Protein AF-A0A1A8PUD7-F1 (afdb_monomer_lite)

Sequence (123 aa):
MKKRLYRLDRIEKGLQNFLYEDQVRALSLAKRSRRAVWSPETILKARKIRCAVGTKGYEYLREIGYPLPSYRTLCNRLETKIMVTTDMSCEELAELGLGLMATCDSPTEDVGDNDEELIGVLS

pLDDT: mean 75.32, std 23.83, range [32.69, 98.25]

Structure (mmCIF, N/CA/C/O backbone):
data_AF-A0A1A8PUD7-F1
#
_entry.id   AF-A0A1A8PUD7-F1
#
loop_
_atom_site.group_PDB
_atom_site.id
_atom_site.type_symbol
_atom_site.label_atom_id
_atom_site.label_alt_id
_atom_site.label_comp_id
_atom_site.label_asym_id
_atom_site.label_entity_id
_atom_site.label_seq_id
_atom_site.pdbx_PDB_ins_code
_atom_site.Cartn_x
_atom_site.Cartn_y
_atom_site.Cartn_z
_atom_site.occupancy
_atom_site.B_iso_or_equiv
_atom_site.auth_seq_id
_atom_site.auth_comp_id
_atom_site.auth_asym_id
_atom_site.auth_atom_id
_atom_site.pdbx_PDB_model_num
ATOM 1 N N . MET A 1 1 ? -19.608 8.956 23.328 1.00 69.94 1 MET A N 1
ATOM 2 C CA . MET A 1 1 ? -18.686 9.477 22.287 1.00 69.94 1 MET A CA 1
ATOM 3 C C . MET A 1 1 ? -17.202 9.390 22.665 1.00 69.94 1 MET A C 1
ATOM 5 O O . MET A 1 1 ? -16.448 8.829 21.881 1.00 69.94 1 MET A O 1
ATOM 9 N N . LYS A 1 2 ? -16.773 9.826 23.862 1.00 83.75 2 LYS A N 1
ATOM 10 C CA . LYS A 1 2 ? -15.350 9.828 24.289 1.00 83.75 2 LYS A CA 1
ATOM 11 C C . LYS A 1 2 ? -14.610 8.483 24.134 1.00 83.75 2 LYS A C 1
ATOM 13 O O . LYS A 1 2 ? -13.507 8.453 23.605 1.00 83.75 2 LYS A O 1
ATOM 18 N N . LYS A 1 3 ? -15.247 7.356 24.490 1.00 89.94 3 LYS A N 1
ATOM 19 C CA . LYS A 1 3 ? -14.662 6.005 24.328 1.00 89.94 3 LYS A CA 1
ATOM 20 C C . LYS A 1 3 ? -14.344 5.650 22.867 1.00 89.94 3 LYS A C 1
ATOM 22 O O . LYS A 1 3 ? -13.353 4.978 22.610 1.00 89.94 3 LYS A O 1
ATOM 27 N N . ARG A 1 4 ? -15.171 6.095 21.909 1.00 92.50 4 ARG A N 1
ATOM 28 C CA . ARG A 1 4 ? -14.946 5.849 20.474 1.00 92.50 4 ARG A CA 1
ATOM 29 C C . ARG A 1 4 ? -13.749 6.651 19.971 1.00 92.50 4 ARG A C 1
ATOM 31 O O . ARG A 1 4 ? -12.903 6.076 19.304 1.00 92.50 4 ARG A O 1
ATOM 38 N N . LEU A 1 5 ? -13.662 7.930 20.339 1.00 92.81 5 LEU A N 1
ATOM 39 C CA . LEU A 1 5 ? -12.540 8.796 19.961 1.00 92.81 5 LEU A CA 1
ATOM 40 C C . LEU A 1 5 ? -11.207 8.260 20.492 1.00 92.81 5 LEU A C 1
ATOM 42 O O . LEU A 1 5 ? -10.266 8.125 19.726 1.00 92.81 5 LEU A O 1
ATOM 46 N N . TYR A 1 6 ? -11.162 7.840 21.759 1.00 93.12 6 TYR A N 1
ATOM 47 C CA . TYR A 1 6 ? -9.960 7.233 22.340 1.00 93.12 6 TYR A CA 1
ATOM 48 C C . TYR A 1 6 ? -9.527 5.949 21.612 1.00 93.12 6 TYR A C 1
ATOM 50 O O . TYR A 1 6 ? -8.346 5.729 21.362 1.00 93.12 6 TYR A O 1
ATOM 58 N N . ARG A 1 7 ? -10.487 5.090 21.238 1.00 94.75 7 ARG A N 1
ATOM 59 C CA . ARG A 1 7 ? -10.183 3.883 20.456 1.00 94.75 7 ARG A CA 1
ATOM 60 C C . ARG A 1 7 ? -9.625 4.216 19.072 1.00 94.75 7 ARG A C 1
ATOM 62 O O . ARG A 1 7 ? -8.733 3.505 18.628 1.00 94.75 7 ARG A O 1
ATOM 69 N N . LEU A 1 8 ? -10.153 5.248 18.411 1.00 93.38 8 LEU A N 1
ATOM 70 C CA . LEU A 1 8 ? -9.676 5.687 17.097 1.00 93.38 8 LEU A CA 1
ATOM 71 C C . LEU A 1 8 ? -8.254 6.254 17.180 1.00 93.38 8 LEU A C 1
ATOM 73 O O . LEU A 1 8 ? -7.405 5.789 16.432 1.00 93.38 8 LEU A O 1
ATOM 77 N N . ASP A 1 9 ? -7.973 7.131 18.147 1.00 93.50 9 ASP A N 1
ATOM 78 C CA . ASP A 1 9 ? -6.626 7.679 18.393 1.00 93.50 9 ASP A CA 1
ATOM 79 C C . ASP A 1 9 ? -5.589 6.569 18.642 1.00 93.50 9 ASP A C 1
ATOM 81 O O . ASP A 1 9 ? -4.500 6.568 18.071 1.00 93.50 9 ASP A O 1
ATOM 85 N N . ARG A 1 10 ? -5.948 5.549 19.433 1.00 95.19 10 ARG A N 1
ATOM 86 C CA . ARG A 1 10 ? -5.055 4.408 19.677 1.00 95.19 10 ARG A CA 1
ATOM 87 C C . ARG A 1 10 ? -4.775 3.594 18.408 1.00 95.19 10 ARG A C 1
ATOM 89 O O . ARG A 1 10 ? -3.666 3.093 18.245 1.00 95.19 10 ARG A O 1
ATOM 96 N N . ILE A 1 11 ? -5.777 3.416 17.543 1.00 94.81 11 ILE A N 1
ATOM 97 C CA . ILE A 1 11 ? -5.614 2.703 16.267 1.00 94.81 11 ILE A CA 1
ATOM 98 C C . ILE A 1 11 ? -4.742 3.522 15.315 1.00 94.81 11 ILE A C 1
ATOM 100 O O . ILE A 1 11 ? -3.834 2.961 14.715 1.00 94.81 11 ILE A O 1
ATOM 104 N N . GLU A 1 12 ? -4.981 4.828 15.213 1.00 92.44 12 GLU A N 1
ATOM 105 C CA . GLU A 1 12 ? -4.207 5.741 14.370 1.00 92.44 12 GLU A CA 1
ATOM 106 C C . GLU A 1 12 ? -2.720 5.715 14.738 1.00 92.44 12 GLU A C 1
ATOM 108 O O . GLU A 1 12 ? -1.885 5.445 13.878 1.00 92.44 12 GLU A O 1
ATOM 113 N N . LYS A 1 13 ? -2.396 5.819 16.032 1.00 93.75 13 LYS A N 1
ATOM 114 C CA . LYS A 1 13 ? -1.018 5.662 16.532 1.00 93.75 13 LYS A CA 1
ATOM 115 C C . LYS A 1 13 ? -0.414 4.300 16.190 1.00 93.75 13 LYS A C 1
ATOM 117 O O . LYS A 1 13 ? 0.757 4.203 15.836 1.00 93.75 13 LYS A O 1
ATOM 122 N N . GLY A 1 14 ? -1.207 3.231 16.279 1.00 95.56 14 GLY A N 1
ATOM 123 C CA . GLY A 1 14 ? -0.774 1.893 15.871 1.00 95.56 14 GLY A CA 1
ATOM 124 C C . GLY A 1 14 ? -0.451 1.805 14.376 1.00 95.56 14 GLY A C 1
ATOM 125 O O . GLY A 1 14 ? 0.532 1.173 14.000 1.00 95.56 14 GLY A O 1
ATOM 126 N N . LEU A 1 15 ? -1.243 2.469 13.529 1.00 95.00 15 LEU A N 1
ATOM 127 C CA . LEU A 1 15 ? -1.012 2.530 12.086 1.00 95.00 15 LEU A CA 1
ATOM 128 C C . LEU A 1 15 ? 0.236 3.346 11.742 1.00 95.00 15 LEU A C 1
ATOM 130 O O . LEU A 1 15 ? 0.989 2.916 10.877 1.00 95.00 15 LEU A O 1
ATOM 134 N N . GLN A 1 16 ? 0.496 4.454 12.439 1.00 93.50 16 GLN A N 1
ATOM 135 C CA . GLN A 1 16 ? 1.689 5.290 12.233 1.00 93.50 16 GLN A CA 1
ATOM 136 C C . GLN A 1 16 ? 3.007 4.561 12.546 1.00 93.50 16 GLN A C 1
ATOM 138 O O . GLN A 1 16 ? 4.038 4.865 11.956 1.00 93.50 16 GLN A O 1
ATOM 143 N N . ASN A 1 17 ? 2.984 3.546 13.417 1.00 93.25 17 ASN A N 1
ATOM 144 C CA . ASN A 1 17 ? 4.155 2.698 13.674 1.00 93.25 17 ASN A CA 1
ATOM 145 C C . ASN A 1 17 ? 4.435 1.687 12.546 1.00 93.25 17 ASN A C 1
ATOM 147 O O . ASN A 1 17 ? 5.529 1.131 12.468 1.00 93.25 17 ASN A O 1
ATOM 151 N N . PHE A 1 18 ? 3.443 1.405 11.698 1.00 93.38 18 PHE A N 1
ATOM 152 C CA . PHE A 1 18 ? 3.513 0.390 10.643 1.00 93.38 18 PHE A CA 1
ATOM 153 C C . PHE A 1 18 ? 3.607 1.002 9.234 1.00 93.38 18 PHE A C 1
ATOM 155 O O . PHE A 1 18 ? 4.314 0.482 8.365 1.00 93.38 18 PHE A O 1
ATOM 162 N N . LEU A 1 19 ? 2.898 2.106 9.007 1.00 95.88 19 LEU A N 1
ATOM 163 C CA . LEU A 1 19 ? 2.717 2.779 7.725 1.00 95.88 19 LEU A CA 1
ATOM 164 C C . LEU A 1 19 ? 3.249 4.206 7.780 1.00 95.88 19 LEU A C 1
ATOM 166 O O . LEU A 1 19 ? 3.202 4.859 8.817 1.00 95.88 19 LEU A O 1
ATOM 170 N N . TYR A 1 20 ? 3.672 4.720 6.628 1.00 96.38 20 TYR A N 1
ATOM 171 C CA . TYR A 1 20 ? 3.978 6.140 6.504 1.00 96.38 20 TYR A CA 1
ATOM 172 C C . TYR A 1 20 ? 2.710 7.002 6.538 1.00 96.38 20 TYR A C 1
ATOM 174 O O . TYR A 1 20 ? 1.618 6.555 6.186 1.00 96.38 20 TYR A O 1
ATOM 182 N N . GLU A 1 21 ? 2.864 8.271 6.913 1.00 95.88 21 GLU A N 1
ATOM 183 C CA . GLU A 1 21 ? 1.764 9.235 7.048 1.00 95.88 21 GLU A CA 1
ATOM 184 C C . GLU A 1 21 ? 0.890 9.356 5.788 1.00 95.88 21 GLU A C 1
ATOM 186 O O . GLU A 1 21 ? -0.334 9.452 5.860 1.00 95.88 21 GLU A O 1
ATOM 191 N N . ASP A 1 22 ? 1.491 9.328 4.599 1.00 96.19 22 ASP A N 1
ATOM 192 C CA . ASP A 1 22 ? 0.768 9.343 3.325 1.00 96.19 22 ASP A CA 1
ATOM 193 C C . ASP A 1 22 ? -0.010 8.050 3.059 1.00 96.19 22 ASP A C 1
ATOM 195 O O . ASP A 1 22 ? -1.116 8.099 2.516 1.00 96.19 22 ASP A O 1
ATOM 199 N N . GLN A 1 23 ? 0.518 6.908 3.495 1.00 96.75 23 GLN A N 1
ATOM 200 C CA . GLN A 1 23 ? -0.181 5.629 3.433 1.00 96.75 23 GLN A CA 1
ATOM 201 C C . GLN A 1 23 ? -1.361 5.585 4.410 1.00 96.75 23 GLN A C 1
ATOM 203 O O . GLN A 1 23 ? -2.437 5.130 4.024 1.00 96.75 23 GLN A O 1
ATOM 208 N N . VAL A 1 24 ? -1.200 6.112 5.630 1.00 96.00 24 VAL A N 1
ATOM 209 C CA . VAL A 1 24 ? -2.298 6.253 6.602 1.00 96.00 24 VAL A CA 1
ATOM 210 C C . VAL A 1 24 ? -3.394 7.156 6.034 1.00 96.00 24 VAL A C 1
ATOM 212 O O . VAL A 1 24 ? -4.560 6.766 6.019 1.00 96.00 24 VAL A O 1
ATOM 215 N N . ARG A 1 25 ? -3.041 8.313 5.454 1.00 94.75 25 ARG A N 1
ATOM 216 C CA . ARG A 1 25 ? -4.015 9.180 4.762 1.00 94.75 25 ARG A CA 1
ATOM 217 C C . ARG A 1 25 ? -4.721 8.469 3.609 1.00 94.75 25 ARG A C 1
ATOM 219 O O . ARG A 1 25 ? -5.915 8.683 3.403 1.00 94.75 25 ARG A O 1
ATOM 226 N N . ALA A 1 26 ? -4.012 7.626 2.859 1.00 95.69 26 ALA A N 1
ATOM 227 C CA . ALA A 1 26 ? -4.597 6.874 1.755 1.00 95.69 26 ALA A CA 1
ATOM 228 C C . ALA A 1 26 ? -5.659 5.861 2.218 1.00 95.69 26 ALA A C 1
ATOM 230 O O . ALA A 1 26 ? -6.599 5.615 1.463 1.00 95.69 26 ALA A O 1
ATOM 231 N N . LEU A 1 27 ? -5.565 5.328 3.445 1.00 93.81 27 LEU A N 1
ATOM 232 C CA . LEU A 1 27 ? -6.588 4.439 4.020 1.00 93.81 27 LEU A CA 1
ATOM 233 C C . LEU A 1 27 ? -7.940 5.138 4.218 1.00 93.81 27 LEU A C 1
ATOM 235 O O . LEU A 1 27 ? -8.980 4.485 4.171 1.00 93.81 27 LEU A O 1
ATOM 239 N N . SER A 1 28 ? -7.937 6.459 4.399 1.00 91.62 28 SER A N 1
ATOM 240 C CA . SER A 1 28 ? -9.157 7.269 4.510 1.00 91.62 28 SER A CA 1
ATOM 241 C C . SER A 1 28 ? -9.797 7.586 3.152 1.00 91.62 28 SER A C 1
ATOM 243 O O . SER A 1 28 ? -10.892 8.147 3.098 1.00 91.62 28 SER A O 1
ATOM 245 N N . LEU A 1 29 ? -9.129 7.265 2.039 1.00 93.12 29 LEU A N 1
ATOM 246 C CA . LEU A 1 29 ? -9.649 7.475 0.690 1.00 93.12 29 LEU A CA 1
ATOM 247 C C . LEU A 1 29 ? -10.374 6.225 0.179 1.00 93.12 29 LEU A C 1
ATOM 249 O O . LEU A 1 29 ? -10.125 5.102 0.605 1.00 93.12 29 LEU A O 1
ATOM 253 N N . ALA A 1 30 ? -11.236 6.412 -0.823 1.00 90.94 30 ALA A N 1
ATOM 254 C CA . ALA A 1 30 ? -11.797 5.287 -1.561 1.00 90.94 30 ALA A CA 1
ATOM 255 C C . ALA A 1 30 ? -10.684 4.424 -2.190 1.00 90.94 30 ALA A C 1
ATOM 257 O O . ALA A 1 30 ? -9.653 4.938 -2.642 1.00 90.94 30 ALA A O 1
ATOM 258 N N . LYS A 1 31 ? -10.911 3.108 -2.267 1.00 87.81 31 LYS A N 1
ATOM 259 C CA . LYS A 1 31 ? -9.971 2.150 -2.869 1.00 87.81 31 LYS A CA 1
ATOM 260 C C . LYS A 1 31 ? -9.545 2.618 -4.268 1.00 87.81 31 LYS A C 1
ATOM 262 O O . LYS A 1 31 ? -10.382 2.985 -5.087 1.00 87.81 31 LYS A O 1
ATOM 267 N N . ARG A 1 32 ? -8.232 2.593 -4.543 1.00 85.12 32 ARG A N 1
ATOM 268 C CA . ARG A 1 32 ? -7.616 3.049 -5.812 1.00 85.12 32 ARG A CA 1
ATOM 269 C C . ARG A 1 32 ? -7.902 4.524 -6.165 1.00 85.12 32 ARG A C 1
ATOM 271 O O . ARG A 1 32 ? -7.820 4.904 -7.332 1.00 85.12 32 ARG A O 1
ATOM 278 N N . SER A 1 33 ? -8.200 5.368 -5.174 1.00 89.88 33 SER A N 1
ATOM 279 C CA . SER A 1 33 ? -8.394 6.808 -5.368 1.00 89.88 33 SER A CA 1
ATOM 280 C C . SER A 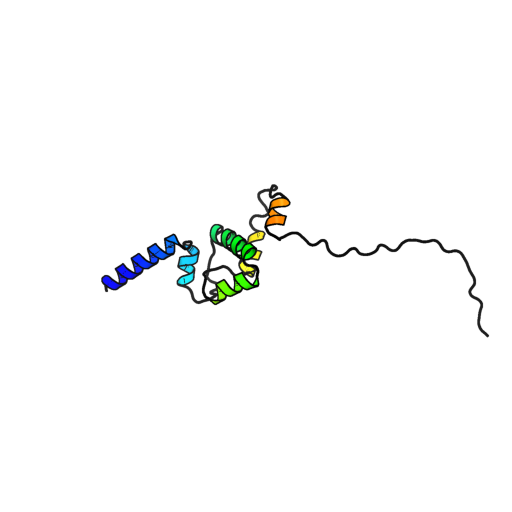1 33 ? -7.188 7.464 -6.046 1.00 89.88 33 SER A C 1
ATOM 282 O O . SER A 1 33 ? -6.049 7.337 -5.597 1.00 89.88 33 SER A O 1
ATOM 284 N N . ARG A 1 34 ? -7.457 8.258 -7.088 1.00 87.81 34 ARG A N 1
ATOM 285 C CA . ARG A 1 34 ? -6.449 9.090 -7.771 1.00 87.81 34 ARG A CA 1
ATOM 286 C C . ARG A 1 34 ? -5.969 10.279 -6.932 1.00 87.81 34 ARG A C 1
ATOM 288 O O . ARG A 1 34 ? -5.029 10.950 -7.333 1.00 87.81 34 ARG A O 1
ATOM 295 N N . ARG A 1 35 ? -6.615 10.541 -5.788 1.00 91.19 35 ARG A N 1
ATOM 296 C CA . ARG A 1 35 ? -6.249 11.610 -4.842 1.00 91.19 35 ARG A CA 1
ATOM 297 C C . ARG A 1 35 ? -5.137 11.200 -3.873 1.00 91.19 35 ARG A C 1
ATOM 299 O O . ARG A 1 35 ? -4.713 12.022 -3.072 1.00 91.19 35 ARG A O 1
ATOM 306 N N . ALA A 1 36 ? -4.690 9.944 -3.911 1.00 93.50 36 ALA A N 1
ATOM 307 C CA . ALA A 1 36 ? -3.569 9.504 -3.092 1.00 93.50 36 ALA A CA 1
ATOM 308 C C . ALA A 1 36 ? -2.275 10.182 -3.568 1.00 93.50 36 ALA A C 1
ATOM 310 O O . ALA A 1 36 ? -1.880 10.043 -4.728 1.00 93.50 36 ALA A O 1
ATOM 311 N N . VAL A 1 37 ? -1.623 10.906 -2.660 1.00 93.50 37 VAL A N 1
ATOM 312 C CA . VAL A 1 37 ? -0.340 11.570 -2.899 1.00 93.50 37 VAL A CA 1
ATOM 313 C C . VAL A 1 37 ? 0.720 10.848 -2.092 1.00 93.50 37 VAL A C 1
ATOM 315 O O . VAL A 1 37 ? 0.630 10.801 -0.870 1.00 93.50 37 VAL A O 1
ATOM 318 N N . TRP A 1 38 ? 1.713 10.305 -2.791 1.00 95.31 38 TRP A N 1
ATOM 319 C CA . TRP A 1 38 ? 2.746 9.464 -2.198 1.00 95.31 38 TRP A CA 1
ATOM 320 C C . TRP A 1 38 ? 4.029 10.249 -1.937 1.00 95.31 38 TRP A C 1
ATOM 322 O O . TRP A 1 38 ? 4.482 11.021 -2.796 1.00 95.31 38 TRP A O 1
ATOM 332 N N . SER A 1 39 ? 4.618 10.033 -0.768 1.00 94.75 39 SER A N 1
ATOM 333 C CA . SER A 1 39 ? 5.919 10.578 -0.392 1.00 94.75 39 SER A CA 1
ATOM 334 C C . SER A 1 39 ? 7.052 9.883 -1.165 1.00 94.75 39 SER A C 1
ATOM 336 O O . SER A 1 39 ? 6.874 8.755 -1.647 1.00 94.75 39 SER A O 1
ATOM 338 N N . PRO A 1 40 ? 8.219 10.528 -1.339 1.00 93.19 40 PRO A N 1
ATOM 339 C CA . PRO A 1 40 ? 9.400 9.879 -1.912 1.00 93.19 40 PRO A CA 1
ATOM 340 C C . PRO A 1 40 ? 9.780 8.579 -1.187 1.00 93.19 40 PRO A C 1
ATOM 342 O O . PRO A 1 40 ? 10.123 7.589 -1.836 1.00 93.19 40 PRO A O 1
ATOM 345 N N . GLU A 1 41 ? 9.646 8.552 0.138 1.00 94.00 41 GLU A N 1
ATOM 346 C CA . GLU A 1 41 ? 9.960 7.410 0.999 1.00 94.00 41 GLU A CA 1
ATOM 347 C C . GLU A 1 41 ? 9.035 6.226 0.694 1.00 94.00 41 GLU A C 1
ATOM 349 O O . GLU A 1 41 ? 9.499 5.094 0.511 1.00 94.00 41 GLU A O 1
ATOM 354 N N . THR A 1 42 ? 7.731 6.487 0.544 1.00 96.62 42 THR A N 1
ATOM 355 C CA . THR A 1 42 ? 6.752 5.469 0.149 1.00 96.62 42 THR A CA 1
ATOM 356 C C . THR A 1 42 ? 7.044 4.930 -1.244 1.00 96.62 42 THR A C 1
ATOM 358 O O . THR A 1 42 ? 7.003 3.715 -1.441 1.00 96.62 42 THR A O 1
ATOM 361 N N . ILE A 1 43 ? 7.375 5.794 -2.213 1.00 95.88 43 ILE A N 1
ATOM 362 C CA . ILE A 1 43 ? 7.739 5.357 -3.571 1.00 95.88 43 ILE A CA 1
ATOM 363 C C . ILE A 1 43 ? 8.971 4.446 -3.534 1.00 95.88 43 ILE A C 1
ATOM 365 O O . ILE A 1 43 ? 8.957 3.379 -4.150 1.00 95.88 43 ILE A O 1
ATOM 369 N N . LEU A 1 44 ? 10.015 4.825 -2.793 1.00 94.00 44 LEU A N 1
ATOM 370 C CA . LEU A 1 44 ? 11.241 4.036 -2.680 1.00 94.00 44 LEU A CA 1
ATOM 371 C C . LEU A 1 44 ? 10.974 2.664 -2.047 1.00 94.00 44 LEU A C 1
ATOM 373 O O . LEU A 1 44 ? 11.365 1.636 -2.603 1.00 94.00 44 LEU A O 1
ATOM 377 N N . LYS A 1 45 ? 10.261 2.627 -0.915 1.00 95.69 45 LYS A N 1
ATOM 378 C CA . LYS A 1 45 ? 9.905 1.371 -0.237 1.00 95.69 45 LYS A CA 1
ATOM 379 C C . LYS A 1 45 ? 9.023 0.489 -1.118 1.00 95.69 45 LYS A C 1
ATOM 381 O O . LYS A 1 45 ? 9.246 -0.714 -1.207 1.00 95.69 45 LYS A O 1
ATOM 386 N N . ALA A 1 46 ? 8.063 1.080 -1.823 1.00 96.56 46 ALA A N 1
ATOM 387 C CA . ALA A 1 46 ? 7.190 0.373 -2.748 1.00 96.56 46 ALA A CA 1
ATOM 388 C C . ALA A 1 46 ? 7.950 -0.270 -3.919 1.00 96.56 46 ALA A C 1
ATOM 390 O O . ALA A 1 46 ? 7.614 -1.390 -4.303 1.00 96.56 46 ALA A O 1
ATOM 391 N N . ARG A 1 47 ? 8.992 0.386 -4.452 1.00 94.69 47 ARG A N 1
ATOM 392 C CA . ARG A 1 47 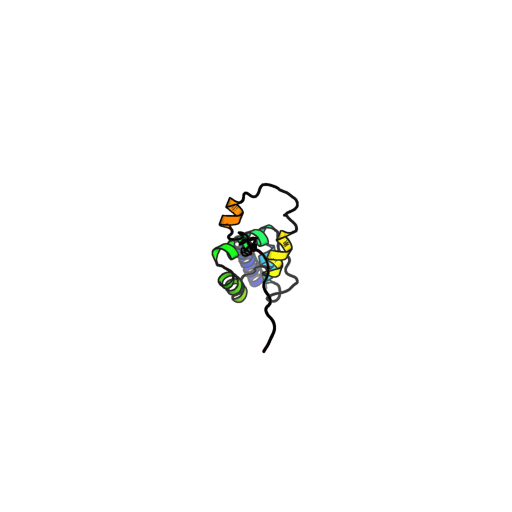? 9.878 -0.224 -5.459 1.00 94.69 47 ARG A CA 1
ATOM 393 C C . ARG A 1 47 ? 10.603 -1.442 -4.902 1.00 94.69 47 ARG A C 1
ATOM 395 O O . ARG A 1 47 ? 10.542 -2.492 -5.527 1.00 94.69 47 ARG A O 1
ATOM 402 N N . LYS A 1 48 ? 11.191 -1.332 -3.706 1.00 95.56 48 LYS A N 1
ATOM 403 C CA . LYS A 1 48 ? 11.865 -2.460 -3.037 1.00 95.56 48 LYS A CA 1
ATOM 404 C C . LYS A 1 48 ? 10.923 -3.646 -2.830 1.00 95.56 48 LYS A C 1
ATOM 406 O O . LYS A 1 48 ? 11.278 -4.771 -3.161 1.00 95.56 48 LYS A O 1
ATOM 411 N N . ILE A 1 49 ? 9.698 -3.390 -2.359 1.00 97.00 49 ILE A N 1
ATOM 412 C CA . ILE A 1 49 ? 8.671 -4.433 -2.219 1.00 97.00 49 ILE A CA 1
ATOM 413 C C . ILE A 1 49 ? 8.397 -5.076 -3.580 1.00 97.00 49 ILE A C 1
ATOM 415 O O . ILE A 1 49 ? 8.429 -6.296 -3.682 1.00 97.00 49 ILE A O 1
ATOM 419 N N . ARG A 1 50 ? 8.164 -4.277 -4.630 1.00 96.06 50 ARG A N 1
ATOM 420 C CA . ARG A 1 50 ? 7.885 -4.786 -5.980 1.00 96.06 50 ARG A CA 1
ATOM 421 C C . ARG A 1 50 ? 9.021 -5.643 -6.539 1.00 96.06 50 ARG A C 1
ATOM 423 O O . ARG A 1 50 ? 8.724 -6.654 -7.166 1.00 96.06 50 ARG A O 1
ATOM 430 N N . CYS A 1 51 ? 10.277 -5.263 -6.312 1.00 94.38 51 CYS A N 1
ATOM 431 C CA . CYS A 1 51 ? 11.436 -6.075 -6.688 1.00 94.38 51 CYS A CA 1
ATOM 432 C C . CYS A 1 51 ? 11.435 -7.414 -5.932 1.00 94.38 51 CYS A C 1
ATOM 434 O O . CYS A 1 51 ? 11.573 -8.458 -6.556 1.00 94.38 51 CYS A O 1
ATOM 436 N N . ALA A 1 52 ? 11.183 -7.400 -4.619 1.00 97.56 52 ALA A N 1
ATOM 437 C CA . ALA A 1 52 ? 11.204 -8.606 -3.790 1.00 97.56 52 ALA A CA 1
ATOM 438 C C . ALA A 1 52 ? 10.074 -9.604 -4.107 1.00 97.56 52 ALA A C 1
ATOM 440 O O . ALA A 1 52 ? 10.296 -10.810 -4.089 1.00 97.56 52 ALA A O 1
ATOM 441 N N . VAL A 1 53 ? 8.856 -9.121 -4.377 1.00 97.38 53 VAL A N 1
ATOM 442 C CA . VAL A 1 53 ? 7.672 -9.992 -4.561 1.00 97.38 53 VAL A CA 1
ATOM 443 C C . VAL A 1 53 ? 7.271 -10.191 -6.028 1.00 97.38 53 VAL A C 1
ATOM 445 O O . VAL A 1 53 ? 6.330 -10.930 -6.329 1.00 97.38 53 VAL A O 1
ATOM 448 N N . GLY A 1 54 ? 7.939 -9.497 -6.949 1.00 96.06 54 GLY A N 1
ATOM 449 C CA . GLY A 1 54 ? 7.589 -9.448 -8.364 1.00 96.06 54 GLY A CA 1
ATOM 450 C C . GLY A 1 54 ? 6.273 -8.714 -8.662 1.00 96.06 54 GLY A C 1
ATOM 451 O O . GLY A 1 54 ? 5.517 -8.296 -7.782 1.00 96.06 54 GLY A O 1
ATOM 452 N N . THR A 1 55 ? 5.958 -8.563 -9.952 1.00 96.31 55 THR A N 1
ATOM 453 C CA . THR A 1 55 ? 4.780 -7.794 -10.400 1.00 96.31 55 THR A CA 1
ATOM 454 C C . THR A 1 55 ? 3.458 -8.381 -9.894 1.00 96.31 55 THR A C 1
ATOM 456 O O . THR A 1 55 ? 2.615 -7.635 -9.400 1.00 96.31 55 THR A O 1
ATOM 459 N N . LYS A 1 56 ? 3.276 -9.707 -9.972 1.00 97.50 56 LYS A N 1
ATOM 460 C CA . LYS A 1 56 ? 2.028 -10.362 -9.542 1.00 97.50 56 LYS A CA 1
ATOM 461 C C . LYS A 1 56 ? 1.819 -10.259 -8.029 1.00 97.50 56 LYS A C 1
ATOM 463 O O . LYS A 1 56 ? 0.724 -9.914 -7.597 1.00 97.50 56 LYS A O 1
ATOM 468 N N . GLY A 1 57 ? 2.867 -10.494 -7.234 1.00 98.25 57 GLY A N 1
ATOM 469 C CA . GLY A 1 57 ? 2.796 -10.360 -5.777 1.00 98.25 57 GLY A CA 1
ATOM 470 C C . GLY A 1 57 ? 2.488 -8.926 -5.350 1.00 98.25 57 GLY A C 1
ATOM 471 O O . GLY A 1 57 ? 1.686 -8.699 -4.447 1.00 98.25 57 GLY A O 1
ATOM 472 N N . TYR A 1 58 ? 3.056 -7.944 -6.051 1.00 98.06 58 TYR A N 1
ATOM 473 C CA . TYR A 1 58 ? 2.829 -6.536 -5.751 1.00 98.06 58 TYR A CA 1
ATOM 474 C C . TYR A 1 58 ? 1.378 -6.116 -6.011 1.00 98.06 58 TYR A C 1
ATOM 476 O O . TYR A 1 58 ? 0.764 -5.441 -5.183 1.00 98.06 58 TYR A O 1
ATOM 484 N N . GLU A 1 59 ? 0.805 -6.541 -7.139 1.00 97.19 59 GLU A N 1
ATOM 485 C CA . GLU A 1 59 ? -0.605 -6.281 -7.437 1.00 97.19 59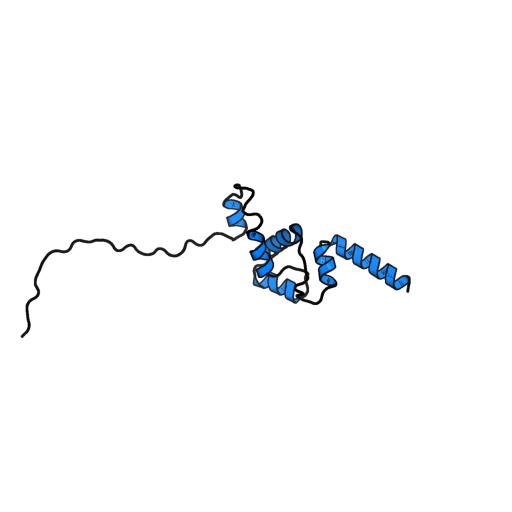 GLU A CA 1
ATOM 486 C C . GLU A 1 59 ? -1.539 -7.034 -6.484 1.00 97.19 59 GLU A C 1
ATOM 488 O O . GLU A 1 59 ? -2.501 -6.439 -6.002 1.00 97.19 59 GLU A O 1
ATOM 493 N N . TYR A 1 60 ? -1.209 -8.270 -6.094 1.00 98.00 60 TYR A N 1
ATOM 494 C CA . TYR A 1 60 ? -1.969 -8.995 -5.073 1.00 98.00 60 TYR A CA 1
ATOM 495 C C . TYR A 1 60 ? -2.031 -8.229 -3.740 1.00 98.00 60 TYR A C 1
ATOM 497 O O . TYR A 1 60 ? -3.113 -8.051 -3.181 1.00 98.00 60 TYR A O 1
ATOM 505 N N . LEU A 1 61 ? -0.905 -7.676 -3.261 1.00 97.12 61 LEU A N 1
ATOM 506 C CA . LEU A 1 61 ? -0.887 -6.829 -2.057 1.00 97.12 61 LEU A CA 1
ATOM 507 C C . LEU A 1 61 ? -1.839 -5.627 -2.192 1.00 97.12 61 LEU A C 1
ATOM 509 O O . LEU A 1 61 ? -2.585 -5.298 -1.265 1.00 97.12 61 LEU A O 1
ATOM 513 N N . ARG A 1 62 ? -1.863 -4.979 -3.362 1.00 96.00 62 ARG A N 1
ATOM 514 C CA . ARG A 1 62 ? -2.787 -3.867 -3.645 1.00 96.00 62 ARG A CA 1
ATOM 515 C C . ARG A 1 62 ? -4.245 -4.316 -3.682 1.00 96.00 62 ARG A C 1
ATOM 517 O O . ARG A 1 62 ? -5.133 -3.569 -3.263 1.00 96.00 62 ARG A O 1
ATOM 524 N N . GLU A 1 63 ? -4.517 -5.511 -4.191 1.00 95.69 63 GLU A N 1
ATOM 525 C CA . GLU A 1 63 ? -5.863 -6.074 -4.271 1.00 95.69 63 GLU A CA 1
ATOM 526 C C . GLU A 1 63 ? -6.452 -6.364 -2.894 1.00 95.69 63 GLU A C 1
ATOM 528 O O . GLU A 1 63 ? -7.598 -5.963 -2.648 1.00 95.69 63 GLU A O 1
ATOM 533 N N . ILE A 1 64 ? -5.658 -6.944 -1.988 1.00 95.75 64 ILE A N 1
ATOM 534 C CA . ILE A 1 64 ? -6.066 -7.225 -0.601 1.00 95.75 64 ILE A CA 1
ATOM 535 C C . ILE A 1 64 ? -6.115 -5.972 0.287 1.00 95.75 64 ILE A C 1
ATOM 537 O O . ILE A 1 64 ? -6.582 -6.039 1.419 1.00 95.75 64 ILE A O 1
ATOM 541 N N . GLY A 1 65 ? -5.700 -4.812 -0.234 1.00 93.06 65 GLY A N 1
ATOM 542 C CA . GLY A 1 65 ? -5.944 -3.512 0.392 1.00 93.06 65 GLY A CA 1
ATOM 543 C C . GLY A 1 65 ? -4.723 -2.828 0.996 1.00 93.06 65 GLY A C 1
ATOM 544 O O . GLY A 1 65 ? -4.897 -1.848 1.718 1.00 93.06 65 GLY A O 1
ATOM 545 N N . TYR A 1 66 ? -3.499 -3.273 0.692 1.00 95.94 66 TYR A N 1
ATOM 546 C CA . TYR A 1 66 ? -2.318 -2.518 1.109 1.00 95.94 66 TYR A CA 1
ATOM 547 C C . TYR A 1 66 ? -2.298 -1.122 0.453 1.00 95.94 66 TYR A C 1
ATOM 549 O O . TYR A 1 66 ? -2.501 -1.012 -0.764 1.00 95.94 66 TYR A O 1
ATOM 557 N N . PRO A 1 67 ? -2.014 -0.049 1.221 1.00 96.38 67 PRO A N 1
ATOM 558 C CA . PRO A 1 67 ? -1.937 1.320 0.716 1.00 96.38 67 PRO A CA 1
ATOM 559 C C . PRO A 1 67 ? -0.624 1.532 -0.048 1.00 96.38 67 PRO A C 1
ATOM 561 O O . PRO A 1 67 ? 0.340 2.113 0.454 1.00 96.38 67 PRO A O 1
ATOM 564 N N . LEU A 1 68 ? -0.580 1.011 -1.272 1.00 96.75 68 LEU A N 1
ATOM 565 C CA . LEU A 1 68 ? 0.583 1.048 -2.148 1.00 96.75 68 LEU A CA 1
ATOM 566 C C . LEU A 1 68 ? 0.283 1.816 -3.450 1.00 96.75 68 LEU A C 1
ATOM 568 O O . LEU A 1 68 ? -0.826 1.710 -3.999 1.00 96.75 68 LEU A O 1
ATOM 572 N N . PRO A 1 69 ? 1.268 2.571 -3.974 1.00 96.00 69 PRO A N 1
ATOM 573 C CA . PRO A 1 69 ? 1.145 3.284 -5.240 1.00 96.00 69 PRO A CA 1
ATOM 574 C C . PRO A 1 69 ? 0.893 2.327 -6.412 1.00 96.00 69 PRO A C 1
ATOM 576 O O . PRO A 1 69 ? 1.237 1.149 -6.383 1.00 96.00 69 PRO A O 1
ATOM 579 N N . SER A 1 70 ? 0.276 2.843 -7.476 1.00 94.19 70 SER A N 1
ATOM 580 C CA . SER A 1 70 ? 0.091 2.061 -8.704 1.00 94.19 70 SER A CA 1
ATOM 581 C C . SER A 1 70 ? 1.399 1.890 -9.468 1.00 94.19 70 SER A C 1
ATOM 583 O O . SER A 1 70 ? 2.294 2.725 -9.344 1.00 94.19 70 SER A O 1
ATOM 585 N N . TYR A 1 71 ? 1.478 0.878 -10.336 1.00 92.19 71 TYR A N 1
ATOM 586 C CA . TYR A 1 71 ? 2.624 0.722 -11.234 1.00 92.19 71 TYR A CA 1
ATOM 587 C C . TYR A 1 71 ? 2.932 2.006 -12.022 1.00 92.19 71 TYR A C 1
ATOM 589 O O . TYR A 1 71 ? 4.057 2.497 -11.989 1.00 92.19 71 TYR A O 1
ATOM 597 N N . ARG A 1 72 ? 1.906 2.637 -12.612 1.00 91.50 72 ARG A N 1
ATOM 598 C CA . ARG A 1 72 ? 2.043 3.931 -13.302 1.00 91.50 72 ARG A CA 1
ATOM 599 C C . ARG A 1 72 ? 2.668 5.005 -12.405 1.00 91.50 72 ARG A C 1
ATOM 601 O O . ARG A 1 72 ? 3.521 5.763 -12.843 1.00 91.50 72 ARG A O 1
ATOM 608 N N . THR A 1 73 ? 2.270 5.060 -11.136 1.00 92.31 73 THR A N 1
ATOM 609 C CA . THR A 1 73 ? 2.840 5.993 -10.152 1.00 92.31 73 THR A CA 1
ATOM 610 C C . THR A 1 73 ? 4.319 5.707 -9.875 1.00 92.31 73 THR A C 1
ATOM 612 O O . THR A 1 73 ? 5.097 6.648 -9.734 1.00 92.31 73 THR A O 1
ATOM 615 N N . LEU A 1 74 ? 4.714 4.433 -9.801 1.00 91.44 74 LEU A N 1
ATOM 616 C CA . LEU A 1 74 ? 6.108 4.042 -9.583 1.00 91.44 74 LEU A CA 1
ATOM 617 C C . LEU A 1 74 ? 7.013 4.435 -10.759 1.00 91.44 74 LEU A C 1
ATOM 619 O O . LEU A 1 74 ? 8.143 4.869 -10.517 1.00 91.44 74 LEU A O 1
ATOM 623 N N . CYS A 1 75 ? 6.508 4.319 -11.993 1.00 84.88 75 CYS A N 1
ATOM 624 C CA . CYS A 1 75 ? 7.214 4.701 -13.220 1.00 84.88 75 CYS A CA 1
ATOM 625 C C . CYS A 1 75 ? 7.368 6.222 -13.351 1.00 84.88 75 CYS A C 1
ATOM 627 O O . CYS A 1 75 ? 8.480 6.705 -13.523 1.00 84.88 75 CYS A O 1
ATOM 629 N N . ASN A 1 76 ? 6.287 6.985 -13.159 1.00 76.06 76 ASN A N 1
ATOM 630 C CA . ASN A 1 76 ? 6.275 8.444 -13.355 1.00 76.06 76 ASN A CA 1
ATOM 631 C C . ASN A 1 76 ? 7.223 9.229 -12.421 1.00 76.06 76 ASN A C 1
ATOM 633 O O . ASN A 1 76 ? 7.458 10.412 -12.628 1.00 76.06 76 ASN A O 1
ATOM 637 N N . ARG A 1 77 ? 7.725 8.608 -11.347 1.00 63.41 77 ARG A N 1
ATOM 638 C CA . ARG A 1 77 ? 8.647 9.223 -10.373 1.00 63.41 77 ARG A CA 1
ATOM 639 C C . ARG A 1 77 ? 10.107 8.797 -10.574 1.00 63.41 77 ARG A C 1
ATOM 641 O O . ARG A 1 77 ? 10.948 9.132 -9.747 1.00 63.41 77 ARG A O 1
ATOM 648 N N . LEU A 1 78 ? 10.426 7.998 -11.598 1.00 55.78 78 LEU A N 1
ATOM 649 C CA . LEU A 1 78 ? 11.822 7.738 -11.990 1.00 55.78 78 LEU A CA 1
ATOM 650 C C . LEU A 1 78 ? 12.456 9.013 -12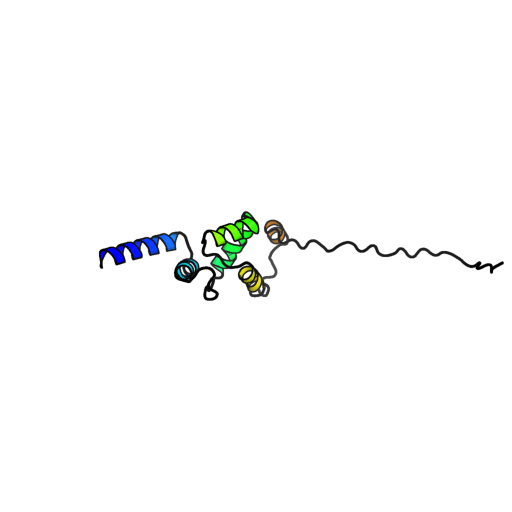.558 1.00 55.78 78 LEU A C 1
ATOM 652 O O . LEU A 1 78 ? 13.577 9.357 -12.202 1.00 55.78 78 LEU A O 1
ATOM 656 N N . GLU A 1 79 ? 11.688 9.766 -13.338 1.00 50.72 79 GLU A N 1
ATOM 657 C CA . GLU A 1 79 ? 12.170 10.936 -14.075 1.00 50.72 79 GLU A CA 1
ATOM 658 C C . GLU A 1 79 ? 12.578 12.105 -13.169 1.00 50.72 79 GLU A C 1
ATOM 660 O O . GLU A 1 79 ? 13.501 12.840 -13.494 1.00 50.72 79 GLU A O 1
ATOM 665 N N . THR A 1 80 ? 11.972 12.260 -11.988 1.00 46.34 80 THR A N 1
ATOM 666 C CA . THR A 1 80 ? 12.246 13.426 -11.129 1.00 46.34 80 THR A CA 1
ATOM 667 C C . THR A 1 80 ? 13.579 13.347 -10.375 1.00 46.34 80 THR A C 1
ATOM 669 O O . THR A 1 80 ? 14.009 14.358 -9.829 1.00 46.34 80 THR A O 1
ATOM 672 N N . LYS A 1 81 ? 14.238 12.177 -10.320 1.00 45.19 81 LYS A N 1
ATOM 673 C CA . LYS A 1 81 ? 15.519 12.002 -9.602 1.00 45.19 81 LYS A CA 1
ATOM 674 C C . LYS A 1 81 ? 16.713 11.672 -10.509 1.00 45.19 81 LYS A C 1
ATOM 676 O O . LYS A 1 81 ? 17.844 11.831 -10.074 1.00 45.19 81 LYS A O 1
ATOM 681 N N . ILE A 1 82 ? 16.498 11.308 -11.776 1.00 48.31 82 ILE A N 1
ATOM 682 C CA . ILE A 1 82 ? 17.602 10.991 -12.708 1.00 48.31 82 ILE A CA 1
ATOM 683 C C . ILE A 1 82 ? 18.450 12.234 -13.073 1.00 48.31 82 ILE A C 1
ATOM 685 O O . ILE A 1 82 ? 19.558 12.091 -13.574 1.00 48.31 82 ILE A O 1
ATOM 689 N N . MET A 1 83 ? 18.015 13.457 -12.743 1.00 39.88 83 MET A N 1
ATOM 690 C CA . MET A 1 83 ? 18.822 14.670 -12.963 1.00 39.88 83 MET A CA 1
ATOM 691 C C . MET A 1 83 ? 19.848 15.007 -11.866 1.00 39.88 83 MET A C 1
ATOM 693 O O . MET A 1 83 ? 20.627 15.932 -12.068 1.00 39.88 83 MET A O 1
ATOM 697 N N . VAL A 1 84 ? 19.893 14.306 -10.725 1.00 43.19 84 VAL A N 1
ATOM 698 C CA . VAL A 1 84 ? 20.885 14.592 -9.668 1.00 43.19 84 VAL A CA 1
ATOM 699 C C . VAL A 1 84 ? 21.316 13.294 -8.988 1.00 43.19 84 VAL A C 1
ATOM 701 O O . VAL A 1 84 ? 20.742 12.908 -7.977 1.00 43.19 84 VAL A O 1
ATOM 704 N N . THR A 1 85 ? 22.253 12.597 -9.625 1.00 36.97 85 THR A N 1
ATOM 705 C CA . THR A 1 85 ? 23.509 12.033 -9.088 1.00 36.97 85 THR A CA 1
ATOM 706 C C . THR A 1 85 ? 23.973 10.939 -10.053 1.00 36.97 85 THR A C 1
ATOM 708 O O . THR A 1 85 ? 23.460 9.822 -10.100 1.00 36.97 85 THR A O 1
ATOM 711 N N . THR A 1 86 ? 24.917 11.305 -10.911 1.00 50.97 86 THR A N 1
ATOM 712 C CA . THR A 1 86 ? 25.733 10.384 -11.701 1.00 50.97 86 THR A CA 1
ATOM 713 C C . THR A 1 86 ? 26.650 9.595 -10.766 1.00 50.97 86 THR A C 1
ATOM 715 O O . THR A 1 86 ? 27.805 9.972 -10.619 1.00 50.97 86 THR A O 1
ATOM 718 N N . ASP A 1 87 ? 26.128 8.560 -10.104 1.00 49.94 87 ASP A N 1
ATOM 719 C CA . ASP A 1 87 ? 26.908 7.536 -9.376 1.00 49.94 87 ASP A CA 1
ATOM 720 C C . ASP A 1 87 ? 26.088 6.323 -8.875 1.00 49.94 87 ASP A C 1
ATOM 722 O O . ASP A 1 87 ? 26.576 5.564 -8.041 1.00 49.94 87 ASP A O 1
ATOM 726 N N . MET A 1 88 ? 24.885 6.046 -9.398 1.00 48.53 88 MET A N 1
ATOM 727 C CA . MET A 1 88 ? 24.324 4.694 -9.227 1.00 48.53 88 MET A CA 1
ATOM 728 C C . MET A 1 88 ? 25.157 3.713 -10.062 1.00 48.53 88 MET A C 1
ATOM 730 O O . MET A 1 88 ? 25.136 3.773 -11.294 1.00 48.53 88 MET A O 1
ATOM 734 N N . SER A 1 89 ? 25.916 2.838 -9.397 1.00 54.12 89 SER A N 1
ATOM 735 C CA . SER A 1 89 ? 26.732 1.820 -10.058 1.00 54.12 89 SER A CA 1
ATOM 736 C C . SER A 1 89 ? 25.842 0.821 -10.809 1.00 54.12 89 SER A C 1
ATOM 738 O O . SER A 1 89 ? 24.702 0.542 -10.424 1.00 54.12 89 SER A O 1
ATOM 740 N N . CYS A 1 90 ? 26.369 0.248 -11.895 1.00 51.19 90 CYS A N 1
ATOM 741 C CA . CYS A 1 90 ? 25.686 -0.806 -12.654 1.00 51.19 90 CYS A CA 1
ATOM 742 C C . CYS A 1 90 ? 25.295 -2.015 -11.782 1.00 51.19 90 CYS A C 1
ATOM 744 O O . CYS A 1 90 ? 24.365 -2.741 -12.127 1.00 51.19 90 CYS A O 1
ATOM 746 N N . GLU A 1 91 ? 25.972 -2.212 -10.650 1.00 51.75 91 GLU A N 1
ATOM 747 C CA . GLU A 1 91 ? 25.729 -3.307 -9.712 1.00 51.75 91 GLU A CA 1
ATOM 748 C C . GLU A 1 91 ? 24.389 -3.139 -8.979 1.00 51.75 91 GLU A C 1
ATOM 750 O O . GLU A 1 91 ? 23.601 -4.081 -8.939 1.00 51.75 91 GLU A O 1
ATOM 755 N N . GLU A 1 92 ? 24.038 -1.931 -8.517 1.00 55.06 92 GLU A N 1
ATOM 756 C CA . GLU A 1 92 ? 22.738 -1.690 -7.865 1.00 55.06 92 GLU A CA 1
ATOM 757 C C . GLU A 1 92 ? 21.562 -1.800 -8.853 1.00 55.06 92 GLU A C 1
ATOM 759 O O . GLU A 1 92 ? 20.465 -2.236 -8.498 1.00 55.06 92 GLU A O 1
ATOM 764 N N . LEU A 1 93 ? 21.777 -1.443 -10.124 1.00 56.06 93 LEU A N 1
ATOM 765 C CA . LEU A 1 93 ? 20.781 -1.627 -11.187 1.00 56.06 93 LEU A CA 1
ATOM 766 C C . LEU A 1 93 ? 20.569 -3.108 -11.538 1.00 56.06 93 LEU A C 1
ATOM 768 O O . LEU A 1 93 ? 19.436 -3.510 -11.836 1.00 56.06 93 LEU A O 1
ATOM 772 N N . ALA A 1 94 ? 21.633 -3.913 -11.472 1.00 54.84 94 ALA A N 1
ATOM 773 C CA . ALA A 1 94 ? 21.577 -5.359 -11.655 1.00 54.84 94 ALA A CA 1
ATOM 774 C C . ALA A 1 94 ? 20.873 -6.051 -10.475 1.00 54.84 94 ALA A C 1
ATOM 776 O O . ALA A 1 94 ? 19.995 -6.885 -10.700 1.00 54.84 94 ALA A O 1
ATOM 777 N N . GLU A 1 95 ? 21.158 -5.645 -9.233 1.00 51.22 95 GLU A N 1
ATOM 778 C CA . GLU A 1 95 ? 20.475 -6.160 -8.035 1.00 51.22 95 GLU A CA 1
ATOM 779 C C . GLU A 1 95 ? 18.979 -5.816 -8.001 1.00 51.22 95 GLU A C 1
ATOM 781 O O . GLU A 1 95 ? 18.160 -6.593 -7.506 1.00 51.22 95 GLU A O 1
ATOM 786 N N . LEU A 1 96 ? 18.587 -4.672 -8.570 1.00 56.62 96 LEU A N 1
ATOM 787 C CA . LEU A 1 96 ? 17.183 -4.268 -8.681 1.00 56.62 96 LEU A CA 1
ATOM 788 C C . LEU A 1 96 ? 16.437 -4.916 -9.862 1.00 56.62 96 LEU A C 1
ATOM 790 O O . LEU A 1 96 ? 15.237 -4.664 -10.020 1.00 56.62 96 LEU A O 1
ATOM 794 N N . GLY A 1 97 ? 17.105 -5.752 -10.669 1.00 48.19 97 GLY A N 1
ATOM 795 C CA . GLY A 1 97 ? 16.500 -6.469 -11.797 1.00 48.19 97 GLY A CA 1
ATOM 796 C C . GLY A 1 97 ? 16.008 -5.551 -12.921 1.00 48.19 97 GLY A C 1
ATOM 797 O O . GLY A 1 97 ? 15.077 -5.903 -13.644 1.00 48.19 97 GLY A O 1
ATOM 798 N N . LEU A 1 98 ? 16.595 -4.356 -13.042 1.00 58.25 98 LEU A N 1
ATOM 799 C CA . LEU A 1 98 ? 16.249 -3.337 -14.042 1.00 58.25 98 LEU A CA 1
ATOM 800 C C . LEU A 1 98 ? 17.244 -3.304 -15.214 1.00 58.25 98 LEU A C 1
ATOM 802 O O . LEU A 1 98 ? 17.233 -2.355 -15.996 1.00 58.25 98 LEU A O 1
ATOM 806 N N . GLY A 1 99 ? 18.097 -4.327 -15.333 1.00 43.16 99 GLY A N 1
ATOM 807 C CA . GLY A 1 99 ? 19.032 -4.475 -16.443 1.00 43.16 99 GLY A CA 1
ATOM 808 C C . GLY A 1 99 ? 18.308 -4.432 -17.788 1.00 43.16 99 GLY A C 1
ATOM 809 O O . GLY A 1 99 ? 17.368 -5.190 -18.032 1.00 43.16 99 GLY A O 1
ATOM 810 N N . LEU A 1 100 ? 18.747 -3.518 -18.650 1.00 45.53 100 LEU A N 1
ATOM 811 C CA . LEU A 1 100 ? 18.318 -3.417 -20.036 1.00 45.53 100 LEU A CA 1
ATOM 812 C C . LEU A 1 100 ? 18.722 -4.727 -20.734 1.00 45.53 100 LEU A C 1
ATOM 814 O O . LEU A 1 100 ? 19.912 -4.983 -20.902 1.00 45.53 100 LEU A O 1
ATOM 818 N N . MET A 1 101 ? 17.764 -5.582 -21.115 1.00 40.31 101 MET A N 1
ATOM 819 C CA . MET A 1 101 ? 18.069 -6.625 -22.098 1.00 40.31 101 MET A CA 1
ATOM 820 C C . MET A 1 101 ? 18.423 -5.898 -23.390 1.00 40.31 101 MET A C 1
ATOM 822 O O . MET A 1 101 ? 17.553 -5.270 -23.997 1.00 40.31 101 MET A O 1
ATOM 826 N N . ALA A 1 102 ? 19.706 -5.929 -23.756 1.00 38.25 102 ALA A N 1
ATOM 827 C CA . ALA A 1 102 ? 20.159 -5.487 -25.060 1.00 38.25 102 ALA A CA 1
ATOM 828 C C . ALA A 1 102 ? 19.291 -6.189 -26.109 1.00 38.25 102 ALA A C 1
ATOM 830 O O . ALA A 1 102 ? 19.165 -7.414 -26.136 1.00 38.25 102 ALA A O 1
ATOM 831 N N . THR A 1 103 ? 18.598 -5.378 -26.896 1.00 38.62 103 THR A N 1
ATOM 832 C CA . THR A 1 103 ? 17.781 -5.819 -28.013 1.00 38.62 103 THR A CA 1
ATOM 833 C C . THR A 1 103 ? 18.669 -6.569 -28.996 1.00 38.62 103 THR A C 1
ATOM 835 O O . THR A 1 103 ? 19.638 -5.995 -29.481 1.00 38.62 103 THR A O 1
ATOM 838 N N . CYS A 1 104 ? 18.311 -7.833 -29.230 1.00 32.69 104 CYS A N 1
ATOM 839 C CA . CYS A 1 104 ? 18.522 -8.629 -30.440 1.00 32.69 104 CYS A CA 1
ATOM 840 C C . CYS A 1 104 ? 19.662 -8.185 -31.374 1.00 32.69 104 CYS A C 1
ATOM 842 O O . CYS A 1 104 ? 19.530 -7.202 -32.107 1.00 32.69 104 CYS A O 1
ATOM 844 N N . ASP A 1 105 ? 20.712 -9.008 -31.423 1.00 37.41 105 ASP A N 1
ATOM 845 C CA . ASP A 1 105 ? 21.660 -9.052 -32.534 1.00 37.41 105 ASP A CA 1
ATOM 846 C C . ASP A 1 105 ? 20.892 -9.092 -33.860 1.00 37.41 105 ASP A C 1
ATOM 848 O O . ASP A 1 105 ? 20.129 -10.020 -34.138 1.00 37.41 105 ASP A O 1
ATOM 852 N N . SER A 1 106 ? 21.075 -8.057 -34.674 1.00 47.00 106 SER A N 1
ATOM 853 C CA . SER A 1 106 ? 20.777 -8.134 -36.100 1.00 47.00 106 SER A CA 1
ATOM 854 C C . SER A 1 106 ? 22.026 -8.688 -36.783 1.00 47.00 106 SER A C 1
ATOM 856 O O . SER A 1 106 ? 23.093 -8.097 -36.605 1.00 47.00 106 SER A O 1
ATOM 858 N N . PRO A 1 107 ? 21.946 -9.791 -37.546 1.00 42.50 107 PRO A N 1
ATOM 859 C CA . PRO A 1 107 ? 23.073 -10.246 -38.345 1.00 42.50 107 PRO A CA 1
ATOM 860 C C . PRO A 1 107 ? 23.355 -9.205 -39.431 1.00 42.50 107 PRO A C 1
ATOM 862 O O . PRO A 1 107 ? 22.501 -8.926 -40.271 1.00 42.5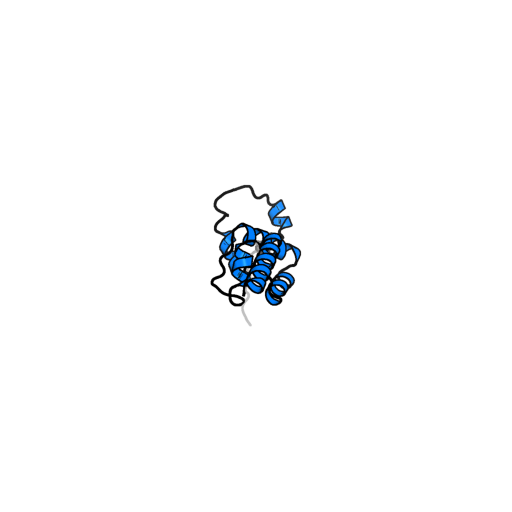0 107 PRO A O 1
ATOM 865 N N . THR A 1 108 ? 24.538 -8.603 -39.387 1.00 44.09 108 THR A N 1
ATOM 866 C CA . THR A 1 108 ? 25.095 -7.831 -40.497 1.00 44.09 108 THR A CA 1
ATOM 867 C C . THR A 1 108 ? 25.421 -8.792 -41.633 1.00 44.09 108 THR A C 1
ATOM 869 O O . THR A 1 108 ? 26.168 -9.748 -41.422 1.00 44.09 108 THR A O 1
ATOM 872 N N . GLU A 1 109 ? 24.837 -8.553 -42.806 1.00 39.94 109 GLU A N 1
ATOM 873 C CA . GLU A 1 109 ? 25.125 -9.303 -44.026 1.00 39.94 109 GLU A CA 1
ATOM 874 C C . GLU A 1 109 ? 26.605 -9.163 -44.405 1.00 39.94 109 GLU A C 1
ATOM 876 O O . GLU A 1 109 ? 27.154 -8.061 -44.460 1.00 39.94 109 GLU A O 1
ATOM 881 N N . ASP A 1 110 ? 27.235 -10.316 -44.611 1.00 39.03 110 ASP A N 1
ATOM 882 C CA . ASP A 1 110 ? 28.608 -10.477 -45.068 1.00 39.03 110 ASP A CA 1
ATOM 883 C C . ASP A 1 110 ? 28.668 -10.171 -46.571 1.00 39.03 110 ASP A C 1
ATOM 885 O O . ASP A 1 110 ? 27.947 -10.765 -47.376 1.00 39.03 110 ASP A O 1
ATOM 889 N N . VAL A 1 111 ? 29.502 -9.200 -46.936 1.00 46.28 111 VAL A N 1
ATOM 890 C CA . VAL A 1 111 ? 29.808 -8.839 -48.322 1.00 46.28 111 VAL A CA 1
ATOM 891 C C . VAL A 1 111 ? 30.818 -9.859 -48.839 1.00 46.28 111 VAL A C 1
ATOM 893 O O . VAL A 1 111 ? 32.010 -9.752 -48.564 1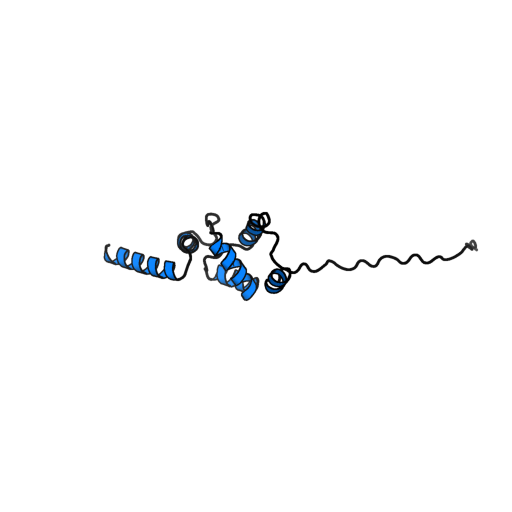.00 46.28 111 VAL A O 1
ATOM 896 N N . GLY A 1 112 ? 30.324 -10.857 -49.567 1.00 38.06 112 GLY A N 1
ATOM 897 C CA . GLY A 1 112 ? 31.137 -11.785 -50.347 1.00 38.06 112 GLY A CA 1
ATOM 898 C C . GLY A 1 112 ? 31.001 -11.481 -51.833 1.00 38.06 112 GLY A C 1
ATOM 899 O O . GLY A 1 112 ? 29.921 -11.660 -52.398 1.00 38.06 112 GLY A O 1
ATOM 900 N N . ASP A 1 113 ? 32.097 -11.019 -52.437 1.00 40.16 113 ASP A N 1
ATOM 901 C CA . ASP A 1 113 ? 32.311 -10.966 -53.885 1.00 40.16 113 ASP A CA 1
ATOM 902 C C . ASP A 1 113 ? 31.873 -12.279 -54.550 1.00 40.16 113 ASP A C 1
ATOM 904 O O . ASP A 1 113 ? 32.237 -13.367 -54.097 1.00 40.16 113 ASP A O 1
ATOM 908 N N . ASN A 1 114 ? 31.119 -12.180 -55.644 1.00 43.12 114 ASN A N 1
ATOM 909 C CA . ASN A 1 114 ? 31.015 -13.267 -56.607 1.00 43.12 114 ASN A CA 1
ATOM 910 C C . ASN A 1 114 ? 30.915 -12.708 -58.023 1.00 43.12 114 ASN A C 1
ATOM 912 O O . ASN A 1 114 ? 30.101 -11.830 -58.322 1.00 43.12 114 ASN A O 1
ATOM 916 N N . ASP A 1 115 ? 31.792 -13.259 -58.847 1.00 40.66 115 ASP A N 1
ATOM 917 C CA . ASP A 1 115 ? 32.120 -12.863 -60.199 1.00 40.66 115 ASP A CA 1
ATOM 918 C C . ASP A 1 115 ? 30.992 -13.111 -61.215 1.00 40.66 115 ASP A C 1
ATOM 920 O O . ASP A 1 115 ? 30.185 -14.034 -61.105 1.00 40.66 115 ASP A O 1
ATOM 924 N N . GLU A 1 116 ? 30.991 -12.222 -62.205 1.00 43.38 116 GLU A N 1
ATOM 925 C CA . GLU A 1 116 ? 30.649 -12.367 -63.623 1.00 43.38 116 GLU A CA 1
ATOM 926 C C . GLU A 1 116 ? 29.769 -13.545 -64.118 1.00 43.38 116 GLU A C 1
ATOM 928 O O . GLU A 1 116 ? 30.134 -14.715 -64.117 1.00 43.38 116 GLU A O 1
ATOM 933 N N . GLU A 1 117 ? 28.639 -13.138 -64.714 1.00 40.38 117 GLU A N 1
ATOM 934 C CA . GLU A 1 117 ? 28.286 -13.409 -66.119 1.00 40.38 117 GLU A CA 1
ATOM 935 C C . GLU A 1 117 ? 28.056 -14.872 -66.569 1.00 40.38 117 GLU A C 1
ATOM 937 O O . GLU A 1 117 ? 28.975 -15.559 -66.994 1.00 40.38 117 GLU A O 1
ATOM 942 N N . LEU A 1 118 ? 26.779 -15.296 -66.644 1.00 44.25 118 LEU A N 1
ATOM 943 C CA . LEU A 1 118 ? 26.169 -15.799 -67.894 1.00 44.25 118 LEU A CA 1
ATOM 944 C C . LEU A 1 118 ? 24.643 -15.991 -67.743 1.00 44.25 118 LEU A C 1
ATOM 946 O O . LEU A 1 118 ? 24.168 -16.989 -67.202 1.00 44.25 118 LEU A O 1
ATOM 950 N N . ILE A 1 119 ? 23.847 -15.058 -68.276 1.00 42.75 119 ILE A N 1
ATOM 951 C CA . ILE A 1 119 ? 22.426 -15.297 -68.575 1.00 42.75 119 ILE A CA 1
ATOM 952 C C . ILE A 1 119 ? 22.347 -15.818 -70.014 1.00 42.75 119 ILE A C 1
ATOM 954 O O . ILE A 1 119 ? 22.502 -15.065 -70.973 1.00 42.75 119 ILE A O 1
ATOM 958 N N . GLY A 1 120 ? 22.125 -17.126 -70.154 1.00 41.00 120 GLY A N 1
ATOM 959 C CA . GLY A 1 120 ? 21.775 -17.789 -71.410 1.00 41.00 120 GLY A CA 1
ATOM 960 C C . GLY A 1 120 ? 20.257 -17.865 -71.579 1.00 41.00 120 GLY A C 1
ATOM 961 O O . GLY A 1 120 ? 19.540 -18.315 -70.689 1.00 41.00 120 GLY A O 1
ATOM 962 N N . VAL A 1 121 ? 19.789 -17.380 -72.725 1.00 45.47 121 VAL A N 1
ATOM 963 C CA . VAL A 1 121 ? 18.394 -17.167 -73.127 1.00 45.47 121 VAL A CA 1
ATOM 964 C C . VAL A 1 121 ? 17.680 -18.472 -73.528 1.00 45.47 121 VAL A C 1
ATOM 966 O O . VAL A 1 121 ? 18.280 -19.372 -74.103 1.00 45.47 121 VAL A O 1
ATOM 969 N N . LEU A 1 122 ? 16.374 -18.497 -73.243 1.00 39.50 122 LEU A N 1
ATOM 970 C CA . LEU A 1 122 ? 15.287 -19.362 -73.734 1.00 39.50 122 LEU A CA 1
ATOM 971 C C . LEU A 1 122 ? 15.493 -20.069 -75.095 1.00 39.50 122 LEU A C 1
ATOM 973 O O . LEU A 1 122 ? 15.624 -19.395 -76.119 1.00 39.50 122 LEU A O 1
ATOM 977 N N . SER A 1 123 ? 15.307 -21.396 -75.129 1.00 42.94 123 SER A N 1
ATOM 978 C CA . SER A 1 123 ? 14.263 -22.138 -75.887 1.00 42.94 123 SER A CA 1
ATOM 979 C C . SER A 1 123 ? 14.417 -23.646 -75.698 1.00 42.94 123 SER A C 1
ATOM 981 O O . SER A 1 123 ? 15.565 -24.130 -75.780 1.00 42.94 123 SER A O 1
#

Secondary structure (DSSP, 8-state):
-HHHHHHHHHHHHHHHTTS-HHHHHHHTSPTT-TT----HHHHHHHHHHHHHHHHHHHHHHHHTT-----HHHHHHTTTTTTTS-TT--HHHHHHTT-------PPPPPP-------------

Organism: NCBI:txid704102

Foldseek 3Di:
DVVVVVVVVVVLVVVVVPDPPLLSVLLVDDQPDPPRDDDPVLLVVLLVVCLVLPDVRSVVCSVVPRSHDDPVVSVVVVVVPPVDDPDPDVVVCVSSVVDDPPPDDDDDDDDDDDDDDDDDDDD

Radius of gyration: 27.43 Å; chains: 1; bounding box: 51×37×100 Å